Protein AF-W6JGZ3-F1 (afdb_monomer_lite)

Secondary structure (DSSP, 8-state):
-HHHHHHHHHHHHHHHHHHHHHHHHHHHHHHHT--HHHHHHHHHHHHHHHHHHHHHHHHHHHHHHHHHHHH--

pLDDT: mean 71.01, std 9.82, range [42.78, 82.12]

Structure (mmCIF, N/CA/C/O backbone):
data_AF-W6JGZ3-F1
#
_entry.id   AF-W6JGZ3-F1
#
loop_
_atom_site.group_PDB
_atom_site.id
_atom_site.type_symbol
_atom_site.label_atom_id
_atom_site.label_alt_id
_atom_site.label_comp_id
_atom_site.label_asym_id
_atom_site.label_entity_id
_atom_site.label_seq_id
_atom_site.pdbx_PDB_ins_code
_atom_site.Cartn_x
_atom_site.Cartn_y
_atom_site.Cartn_z
_atom_site.occupancy
_atom_site.B_iso_or_equiv
_atom_site.auth_seq_id
_atom_site.auth_comp_id
_atom_site.auth_asym_id
_atom_site.auth_atom_id
_atom_site.pdbx_PDB_model_num
ATOM 1 N N . MET A 1 1 ? -16.066 4.007 23.201 1.00 42.78 1 MET A N 1
ATOM 2 C CA . MET A 1 1 ? -16.374 4.295 21.778 1.00 42.78 1 MET A CA 1
ATOM 3 C C . MET A 1 1 ? -15.189 4.864 20.980 1.00 42.78 1 MET A C 1
ATOM 5 O O . MET A 1 1 ? -15.259 4.807 19.763 1.00 42.78 1 MET A O 1
ATOM 9 N N . ALA A 1 2 ? -14.085 5.309 21.604 1.00 44.34 2 ALA A N 1
ATOM 10 C CA . ALA A 1 2 ? -12.929 5.907 20.909 1.00 44.34 2 ALA A CA 1
ATOM 11 C C . ALA A 1 2 ? -12.194 4.978 19.910 1.00 44.34 2 ALA A C 1
ATOM 13 O O . ALA A 1 2 ? -11.810 5.412 18.831 1.00 44.34 2 ALA A O 1
ATOM 14 N N . TYR A 1 3 ? -12.092 3.678 20.212 1.00 46.78 3 TYR A N 1
ATOM 15 C CA . TYR A 1 3 ? -11.372 2.691 19.386 1.00 46.78 3 TYR A CA 1
ATOM 16 C C . TYR A 1 3 ? -11.908 2.538 17.949 1.00 46.78 3 TYR A C 1
ATOM 18 O O . TYR A 1 3 ? -11.166 2.231 17.019 1.00 46.78 3 TYR A O 1
ATOM 26 N N . LYS A 1 4 ? -13.213 2.767 17.752 1.00 49.94 4 LYS A N 1
ATOM 27 C CA . LYS A 1 4 ? -13.863 2.642 16.439 1.00 49.94 4 LYS A CA 1
ATOM 28 C C . LYS A 1 4 ? -13.472 3.791 15.505 1.00 49.94 4 LYS A C 1
ATOM 30 O O . LYS A 1 4 ? -13.324 3.576 14.307 1.00 49.94 4 LYS A O 1
ATOM 35 N N . THR A 1 5 ? -13.296 4.987 16.064 1.00 54.06 5 THR A N 1
ATOM 36 C CA . THR A 1 5 ? -12.953 6.202 15.319 1.00 54.06 5 THR A CA 1
ATOM 37 C C . THR A 1 5 ? -11.492 6.183 14.886 1.00 54.06 5 THR A C 1
ATOM 39 O O . THR A 1 5 ? -11.199 6.503 13.740 1.00 54.06 5 THR A O 1
ATOM 42 N N . GLU A 1 6 ? -10.587 5.712 15.749 1.00 53.34 6 GLU A N 1
ATOM 43 C CA . GLU A 1 6 ? -9.162 5.613 15.411 1.00 53.34 6 GLU A CA 1
ATOM 44 C C . GLU A 1 6 ? -8.909 4.592 14.299 1.00 53.34 6 GLU A C 1
ATOM 46 O O . GLU A 1 6 ? -8.268 4.916 13.303 1.00 53.34 6 GLU A O 1
ATOM 51 N N . ILE A 1 7 ? -9.509 3.399 14.384 1.00 60.41 7 ILE A N 1
ATOM 52 C CA . ILE A 1 7 ? -9.430 2.395 13.308 1.00 60.41 7 ILE A CA 1
ATOM 53 C C . ILE A 1 7 ? -9.982 2.938 11.990 1.00 60.41 7 ILE A C 1
ATOM 55 O O . ILE A 1 7 ? -9.412 2.670 10.936 1.00 60.41 7 ILE A O 1
ATOM 59 N N . SER A 1 8 ? -11.068 3.712 12.039 1.00 58.00 8 SER A N 1
ATOM 60 C CA . SER A 1 8 ? -11.662 4.310 10.843 1.00 58.00 8 SER A CA 1
ATOM 61 C C . SER A 1 8 ? -10.738 5.338 10.186 1.00 58.00 8 SER A C 1
ATOM 63 O O . SER A 1 8 ? -10.701 5.415 8.962 1.00 58.00 8 SER A O 1
ATOM 65 N N . ILE A 1 9 ? -9.981 6.105 10.976 1.00 64.44 9 ILE A N 1
ATOM 66 C CA . ILE A 1 9 ? -8.996 7.065 10.465 1.00 64.44 9 ILE A CA 1
ATOM 67 C C . ILE A 1 9 ? -7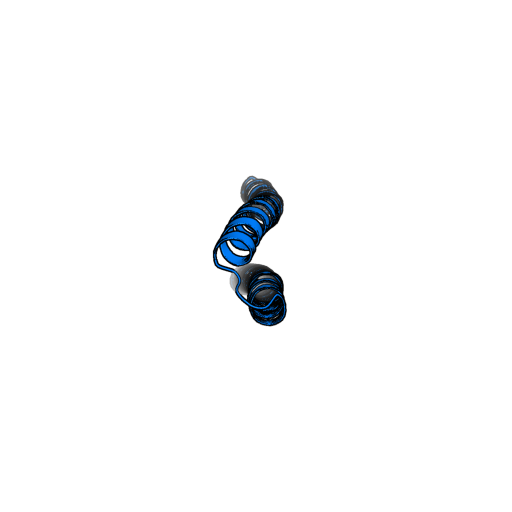.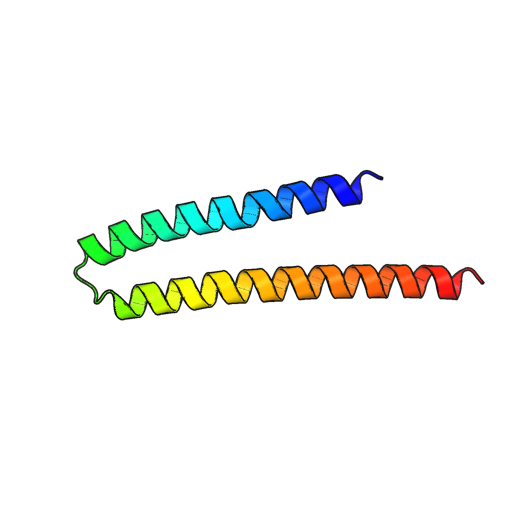814 6.319 9.843 1.00 64.44 9 ILE A C 1
ATOM 69 O O . ILE A 1 9 ? -7.433 6.636 8.719 1.00 64.44 9 ILE A O 1
ATOM 73 N N . TYR A 1 10 ? -7.290 5.279 10.502 1.00 62.47 10 TYR A N 1
ATOM 74 C CA . TYR A 1 10 ? -6.225 4.444 9.931 1.00 62.47 10 TYR A CA 1
ATOM 75 C C . TYR A 1 10 ? -6.663 3.756 8.630 1.00 62.47 10 TYR A C 1
ATOM 77 O O . TYR A 1 10 ? -5.893 3.714 7.676 1.00 62.47 10 TYR A O 1
ATOM 85 N N . LEU A 1 11 ? -7.915 3.302 8.536 1.00 63.72 11 LEU A N 1
ATOM 86 C CA . LEU A 1 11 ? -8.486 2.709 7.320 1.00 63.72 11 LEU A CA 1
ATOM 87 C C . LEU A 1 11 ? -8.551 3.669 6.126 1.00 63.72 11 LEU A C 1
ATOM 89 O O . LEU A 1 11 ? -8.552 3.201 4.993 1.00 63.72 11 LEU A O 1
ATOM 93 N N . ILE A 1 12 ? -8.599 4.981 6.363 1.00 67.19 12 ILE A N 1
ATOM 94 C CA . ILE A 1 12 ? -8.592 6.013 5.314 1.00 67.19 12 ILE A CA 1
ATOM 95 C C . ILE A 1 12 ? -7.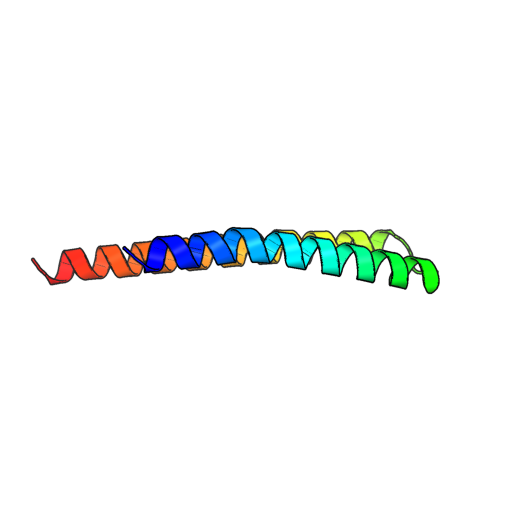162 6.497 5.039 1.00 67.19 12 ILE A C 1
ATOM 97 O O . ILE A 1 12 ? -6.797 6.748 3.891 1.00 67.19 12 ILE A O 1
ATOM 101 N N . LEU A 1 13 ? -6.326 6.585 6.074 1.00 71.06 13 LEU A N 1
ATOM 102 C CA . LEU A 1 13 ? -4.942 7.032 5.946 1.00 71.06 13 LEU A CA 1
ATOM 103 C C . LEU A 1 13 ? -4.080 6.015 5.183 1.00 71.06 13 LEU A C 1
ATOM 105 O O . LEU A 1 13 ? -3.276 6.406 4.345 1.00 71.06 13 LEU A O 1
ATOM 109 N N . ILE A 1 14 ? -4.269 4.716 5.433 1.00 73.12 14 ILE A N 1
ATOM 110 C CA . ILE A 1 14 ? -3.521 3.629 4.781 1.00 73.12 14 ILE A CA 1
ATOM 111 C C . ILE A 1 14 ? -3.662 3.656 3.248 1.00 73.12 14 ILE A C 1
ATOM 113 O O . ILE A 1 14 ? -2.630 3.657 2.575 1.00 73.12 14 ILE A O 1
ATOM 117 N N . PRO A 1 15 ? -4.874 3.712 2.655 1.00 69.81 15 PRO A N 1
ATOM 118 C CA . PRO A 1 15 ? -5.008 3.803 1.206 1.00 69.81 15 PRO A CA 1
ATOM 119 C C . PRO A 1 15 ? -4.478 5.131 0.660 1.00 69.81 15 PRO A C 1
ATOM 121 O O . PRO A 1 15 ? -3.881 5.134 -0.411 1.00 69.81 15 PRO A O 1
ATOM 124 N N . LEU A 1 16 ? -4.618 6.243 1.390 1.00 76.19 16 LEU A N 1
ATOM 125 C CA . LEU A 1 16 ? -4.100 7.541 0.948 1.00 76.19 16 LEU A CA 1
ATOM 126 C C . LEU A 1 16 ? -2.564 7.551 0.871 1.00 76.19 16 LEU A C 1
ATOM 128 O O . LEU A 1 16 ? -1.990 7.994 -0.124 1.00 76.19 16 LEU A O 1
ATOM 132 N N . VAL A 1 17 ? -1.902 6.996 1.889 1.00 77.81 17 VAL A N 1
ATOM 133 C CA . VAL A 1 17 ? -0.447 6.805 1.908 1.00 77.81 17 VAL A CA 1
ATOM 134 C C . VAL A 1 17 ? -0.030 5.817 0.819 1.00 77.81 17 VAL A C 1
ATOM 136 O O . VAL A 1 17 ? 0.893 6.113 0.069 1.00 77.81 17 VAL A O 1
ATOM 139 N N . GLY A 1 18 ? -0.747 4.703 0.650 1.00 77.31 18 GLY A N 1
ATOM 140 C CA . GLY A 1 18 ? -0.471 3.723 -0.404 1.00 77.31 18 GLY A CA 1
ATOM 141 C C . GLY A 1 18 ? -0.552 4.310 -1.818 1.00 77.31 18 GLY A C 1
ATOM 142 O O . GLY A 1 18 ? 0.325 4.052 -2.641 1.00 77.31 18 GLY A O 1
ATOM 143 N N . VAL A 1 19 ? -1.549 5.158 -2.090 1.00 77.12 19 VAL A N 1
ATOM 144 C CA . VAL A 1 19 ? -1.700 5.859 -3.377 1.00 77.12 19 VAL A CA 1
ATOM 145 C C . VAL A 1 19 ? -0.561 6.856 -3.603 1.00 77.12 19 VAL A C 1
ATOM 147 O O . VAL A 1 19 ? 0.024 6.871 -4.686 1.00 77.12 19 VAL A O 1
ATOM 150 N N . MET A 1 20 ? -0.205 7.653 -2.590 1.00 80.75 20 MET A N 1
ATOM 151 C CA . MET A 1 20 ? 0.913 8.602 -2.674 1.00 80.75 20 MET A CA 1
ATOM 152 C C . MET A 1 20 ? 2.244 7.882 -2.921 1.00 80.75 20 MET A C 1
ATOM 154 O O . MET A 1 20 ? 2.975 8.242 -3.843 1.00 80.75 20 MET A O 1
ATOM 158 N N . THR A 1 21 ? 2.544 6.832 -2.152 1.00 80.81 21 THR A N 1
ATOM 159 C CA . THR A 1 21 ? 3.760 6.027 -2.327 1.00 80.81 21 THR A CA 1
ATOM 160 C C . THR A 1 21 ? 3.794 5.384 -3.708 1.00 80.81 21 THR A C 1
ATOM 162 O O . THR A 1 21 ? 4.813 5.452 -4.388 1.00 80.81 21 THR A O 1
ATOM 165 N N . GLY A 1 22 ? 2.668 4.841 -4.167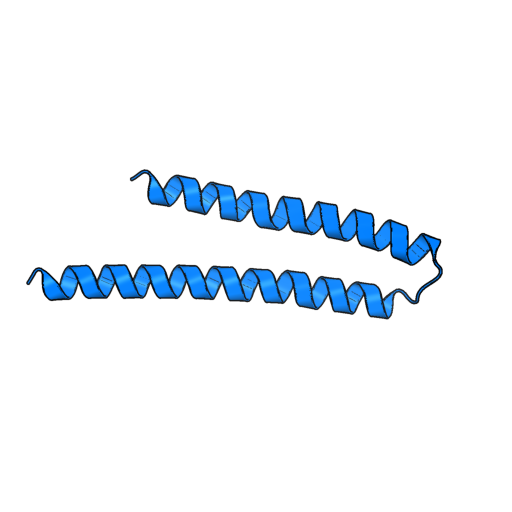 1.00 76.81 22 GLY A N 1
ATOM 166 C CA . GLY A 1 22 ? 2.531 4.257 -5.492 1.00 76.81 22 GLY A CA 1
ATOM 167 C C . GLY A 1 22 ? 2.812 5.233 -6.638 1.00 76.81 22 GLY A C 1
ATOM 168 O O . GLY A 1 22 ? 3.535 4.889 -7.568 1.00 76.81 22 GLY A O 1
ATOM 169 N N . LEU A 1 23 ? 2.303 6.465 -6.555 1.00 79.06 23 LEU A N 1
ATOM 170 C CA . LEU A 1 23 ? 2.561 7.534 -7.531 1.00 79.06 23 LEU A CA 1
ATOM 171 C C . LEU A 1 23 ? 4.038 7.946 -7.574 1.00 79.06 23 LEU A C 1
ATOM 173 O O . LEU A 1 23 ? 4.599 8.119 -8.656 1.00 79.06 23 LEU A O 1
ATOM 177 N N . ILE A 1 24 ? 4.680 8.072 -6.409 1.00 82.12 24 ILE A N 1
ATOM 178 C CA . ILE A 1 24 ? 6.104 8.425 -6.311 1.00 82.12 24 ILE A CA 1
ATOM 179 C C . ILE A 1 24 ? 6.969 7.296 -6.880 1.00 82.12 24 ILE A C 1
ATOM 181 O O . ILE A 1 24 ? 7.869 7.549 -7.682 1.00 82.12 24 ILE A O 1
ATOM 185 N N . SER A 1 25 ? 6.672 6.047 -6.516 1.00 77.31 25 SER A N 1
ATOM 186 C CA . SER A 1 25 ? 7.360 4.874 -7.052 1.00 77.31 25 SER A CA 1
ATOM 187 C C . SER A 1 25 ? 7.163 4.742 -8.560 1.00 77.31 25 SER A C 1
ATOM 189 O O . SER A 1 25 ? 8.129 4.437 -9.251 1.00 77.31 25 SER A O 1
ATOM 191 N N . TYR A 1 26 ? 5.971 5.036 -9.087 1.00 75.00 26 TYR A N 1
ATOM 192 C CA . TYR A 1 26 ? 5.715 5.035 -10.529 1.00 75.00 26 TYR A CA 1
ATOM 193 C C . TYR A 1 26 ? 6.601 6.045 -11.257 1.00 75.00 26 TYR A C 1
ATOM 195 O O . TYR A 1 26 ? 7.292 5.701 -12.217 1.00 75.00 26 TYR A O 1
ATOM 203 N N . GLY A 1 27 ? 6.624 7.286 -10.760 1.00 77.88 27 GLY A N 1
ATOM 204 C CA . GLY A 1 27 ? 7.460 8.349 -11.308 1.00 77.88 27 GLY A CA 1
ATOM 205 C C . GLY A 1 27 ? 8.938 7.962 -11.315 1.00 77.88 27 GLY A C 1
ATOM 206 O O . GLY A 1 27 ? 9.599 8.101 -12.342 1.00 77.88 27 GLY A O 1
ATOM 207 N N . ALA A 1 28 ? 9.439 7.405 -10.209 1.00 79.62 28 ALA A N 1
ATOM 208 C CA . ALA A 1 28 ? 10.821 6.944 -10.097 1.00 79.62 28 ALA A CA 1
ATOM 209 C C . ALA A 1 28 ? 11.138 5.780 -11.054 1.00 79.62 28 ALA A C 1
ATOM 211 O O . ALA A 1 28 ? 12.155 5.817 -11.743 1.00 79.62 28 ALA A O 1
ATOM 212 N N . TYR A 1 29 ? 10.261 4.777 -11.154 1.00 75.50 29 TYR A N 1
ATOM 213 C CA . TYR A 1 29 ? 10.437 3.638 -12.064 1.00 75.50 29 TYR A CA 1
ATOM 214 C C . TYR A 1 29 ? 10.498 4.078 -13.529 1.00 75.50 29 TYR A C 1
ATOM 216 O O . TYR A 1 29 ? 11.366 3.626 -14.280 1.00 75.50 29 TYR A O 1
ATOM 224 N N . ARG A 1 30 ? 9.625 5.014 -13.916 1.00 75.56 30 ARG A N 1
ATOM 225 C CA . ARG A 1 30 ? 9.591 5.587 -15.264 1.00 75.56 30 ARG A CA 1
ATOM 226 C C . ARG A 1 30 ? 10.830 6.431 -15.571 1.00 75.56 30 ARG A C 1
ATOM 228 O O . ARG A 1 30 ? 11.310 6.407 -16.699 1.00 75.56 30 ARG A O 1
ATOM 235 N N . LEU A 1 31 ? 11.376 7.130 -14.575 1.00 78.56 31 LEU A N 1
ATOM 236 C CA . LEU A 1 31 ? 12.628 7.891 -14.681 1.00 78.56 31 LEU A CA 1
ATOM 237 C C . LEU A 1 31 ? 13.860 6.998 -14.888 1.00 78.56 31 LEU A C 1
ATOM 239 O O . LEU A 1 31 ? 14.787 7.399 -15.583 1.00 78.56 31 LEU A O 1
ATOM 243 N N . ILE A 1 32 ? 13.868 5.794 -14.309 1.00 80.75 32 ILE A N 1
ATOM 244 C CA . ILE A 1 32 ? 14.988 4.842 -14.414 1.00 80.75 32 ILE A CA 1
ATOM 245 C C . ILE A 1 32 ? 14.840 3.935 -15.658 1.00 80.75 32 ILE A C 1
ATOM 247 O O . ILE A 1 32 ? 15.764 3.209 -16.015 1.00 80.75 32 ILE A O 1
ATOM 251 N N . GLY A 1 33 ? 13.701 3.989 -16.361 1.00 77.81 33 GLY A N 1
ATOM 252 C CA . GLY A 1 33 ? 13.452 3.201 -17.576 1.00 77.81 33 GLY A CA 1
ATOM 253 C C . GLY A 1 33 ? 13.159 1.722 -17.310 1.00 77.81 33 GLY A C 1
ATOM 254 O O . GLY A 1 33 ? 13.351 0.886 -18.192 1.00 77.81 33 GLY A O 1
ATOM 255 N N . TYR A 1 34 ? 12.715 1.381 -16.098 1.00 74.12 34 TYR A N 1
ATOM 256 C CA . TYR A 1 34 ? 12.335 0.011 -15.759 1.00 74.12 34 TYR A CA 1
ATOM 257 C C . TYR A 1 34 ? 11.020 -0.401 -16.442 1.00 74.12 34 TYR A C 1
ATOM 259 O O . TYR A 1 34 ? 10.150 0.441 -16.674 1.00 74.12 34 TYR A O 1
ATOM 267 N N . PRO A 1 35 ? 10.827 -1.703 -16.726 1.00 75.94 35 PRO A N 1
ATOM 268 C CA . PRO A 1 35 ? 9.592 -2.200 -17.313 1.00 75.94 35 PRO A CA 1
ATOM 269 C C . PRO A 1 35 ? 8.400 -2.031 -16.359 1.00 75.94 35 PRO A C 1
ATOM 271 O O . PRO A 1 35 ? 8.448 -2.417 -15.188 1.00 75.94 35 PRO A O 1
ATOM 274 N N . GLU A 1 36 ? 7.295 -1.522 -16.907 1.00 72.06 36 GLU A N 1
ATOM 275 C CA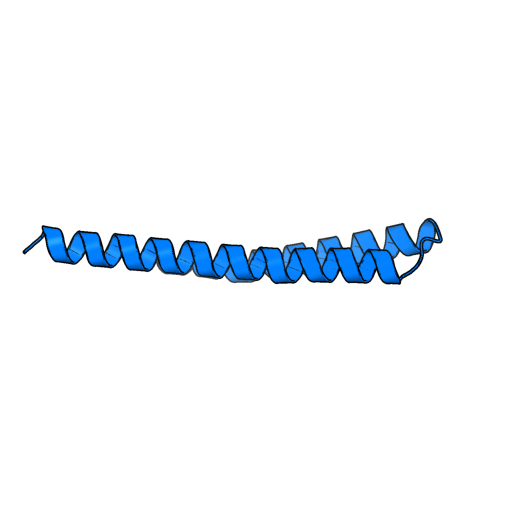 . GLU A 1 36 ? 6.024 -1.254 -16.211 1.00 72.06 36 GLU A CA 1
ATOM 276 C C . GLU A 1 36 ? 5.462 -2.497 -15.483 1.00 72.06 36 GLU A C 1
ATOM 278 O O . GLU A 1 36 ? 4.766 -2.382 -14.475 1.00 72.06 36 GLU A O 1
ATOM 283 N N . SER A 1 37 ? 5.803 -3.705 -15.946 1.00 71.00 37 SER A N 1
ATOM 284 C CA . SER A 1 37 ? 5.347 -4.978 -15.372 1.00 71.00 37 SER A CA 1
ATOM 285 C C . SER A 1 37 ? 5.817 -5.210 -13.933 1.00 71.00 37 SER A C 1
ATOM 287 O O . SER A 1 37 ? 5.058 -5.740 -13.122 1.00 71.00 37 SER A O 1
ATOM 289 N N . ILE A 1 38 ? 7.037 -4.786 -13.589 1.00 72.69 38 ILE A N 1
ATOM 290 C CA . ILE A 1 38 ? 7.585 -4.923 -12.230 1.00 72.69 38 ILE A CA 1
ATOM 291 C C . ILE A 1 38 ? 6.856 -3.972 -11.279 1.00 72.69 38 ILE A C 1
ATOM 293 O O . ILE A 1 38 ? 6.501 -4.352 -10.164 1.00 72.69 38 ILE A O 1
ATOM 297 N N . PHE A 1 39 ? 6.565 -2.757 -11.745 1.00 73.19 39 PHE A N 1
ATOM 298 C CA . PHE A 1 39 ? 5.822 -1.766 -10.977 1.00 73.19 39 PHE A CA 1
ATOM 299 C C . PHE A 1 39 ? 4.397 -2.238 -10.647 1.00 73.19 39 PHE A C 1
ATOM 301 O O . PHE A 1 39 ? 3.970 -2.157 -9.493 1.00 73.19 39 PHE A O 1
ATOM 308 N N . VAL A 1 40 ? 3.680 -2.796 -11.629 1.00 73.25 40 VAL A N 1
ATOM 309 C CA . VAL A 1 40 ? 2.329 -3.346 -11.420 1.00 73.25 40 VAL A CA 1
ATOM 310 C C . VAL A 1 40 ? 2.349 -4.495 -10.409 1.00 73.25 40 VAL A C 1
ATOM 312 O O . VAL A 1 40 ? 1.478 -4.554 -9.544 1.00 73.25 40 VAL A O 1
ATOM 315 N N . LEU A 1 41 ? 3.363 -5.363 -10.455 1.00 73.56 41 LEU A N 1
ATOM 316 C CA . LEU A 1 41 ? 3.556 -6.448 -9.487 1.00 73.56 41 LEU A CA 1
ATOM 317 C C . LEU A 1 41 ? 3.721 -5.920 -8.056 1.00 73.56 41 LEU A C 1
ATOM 319 O O . LEU A 1 41 ? 3.044 -6.393 -7.142 1.00 73.56 41 LEU A O 1
ATOM 323 N N . PHE A 1 42 ? 4.564 -4.903 -7.864 1.00 74.25 42 PHE A N 1
ATOM 324 C CA . PHE A 1 42 ? 4.745 -4.256 -6.562 1.00 74.25 42 PHE A CA 1
ATOM 325 C C . PHE A 1 42 ? 3.460 -3.597 -6.056 1.00 74.25 42 PHE A C 1
ATOM 327 O O . PHE A 1 42 ? 3.105 -3.770 -4.890 1.00 74.25 42 PHE A O 1
ATOM 334 N N . MET A 1 43 ? 2.730 -2.897 -6.927 1.00 75.75 43 MET A N 1
ATOM 335 C CA . MET A 1 43 ? 1.435 -2.309 -6.577 1.00 75.75 43 MET A CA 1
ATOM 336 C C . MET A 1 43 ? 0.408 -3.370 -6.189 1.00 75.75 43 MET A C 1
ATOM 338 O O . MET A 1 43 ? -0.301 -3.217 -5.198 1.00 75.75 43 MET A O 1
ATOM 342 N N . MET A 1 44 ? 0.356 -4.475 -6.927 1.00 78.00 44 MET A N 1
ATOM 343 C CA . MET A 1 44 ? -0.566 -5.571 -6.659 1.00 78.00 44 MET A CA 1
ATOM 344 C C . MET A 1 44 ? -0.261 -6.232 -5.309 1.00 78.00 44 MET A C 1
ATOM 346 O O . MET A 1 44 ? -1.184 -6.457 -4.531 1.00 78.00 44 MET A O 1
ATOM 350 N N . ILE A 1 45 ? 1.018 -6.445 -4.976 1.00 78.25 45 ILE A N 1
ATOM 351 C CA . ILE A 1 45 ? 1.446 -6.958 -3.664 1.00 78.25 45 ILE A CA 1
ATOM 352 C C . ILE A 1 45 ? 1.125 -5.963 -2.544 1.00 78.25 45 ILE A C 1
ATOM 354 O O . ILE A 1 45 ? 0.646 -6.378 -1.494 1.00 78.25 45 ILE A O 1
ATOM 358 N N . ALA A 1 46 ? 1.353 -4.664 -2.744 1.00 76.75 46 ALA A N 1
ATOM 359 C CA . ALA A 1 46 ? 1.086 -3.648 -1.726 1.00 76.75 46 ALA A CA 1
ATOM 360 C C . ALA A 1 46 ? -0.414 -3.525 -1.412 1.00 76.75 46 ALA A C 1
ATOM 362 O O . ALA A 1 46 ? -0.805 -3.505 -0.244 1.00 76.75 46 ALA A O 1
ATOM 363 N N . VAL A 1 47 ? -1.262 -3.505 -2.445 1.00 78.38 47 VAL A N 1
ATOM 364 C CA . VAL A 1 47 ? -2.722 -3.441 -2.295 1.00 78.38 47 VAL A CA 1
ATOM 365 C C . VAL A 1 47 ? -3.249 -4.713 -1.633 1.00 78.38 47 VAL A C 1
ATOM 367 O O . VAL A 1 47 ? -3.942 -4.630 -0.618 1.00 78.38 47 VAL A O 1
ATOM 370 N N . TRP A 1 48 ? -2.884 -5.893 -2.144 1.00 79.56 48 TRP A N 1
ATOM 371 C CA . TRP A 1 48 ? -3.318 -7.163 -1.555 1.00 79.56 48 TRP A CA 1
ATOM 372 C C . TRP A 1 48 ? -2.760 -7.377 -0.145 1.00 79.56 48 TRP A C 1
ATOM 374 O O . TRP A 1 48 ? -3.484 -7.830 0.739 1.00 79.56 48 TRP A O 1
ATOM 384 N N . GLY A 1 49 ? -1.507 -6.995 0.101 1.00 79.56 49 GLY A N 1
ATOM 385 C CA . GLY A 1 49 ? -0.874 -7.053 1.417 1.00 79.56 49 GLY A CA 1
ATOM 386 C C . GLY A 1 49 ? -1.579 -6.161 2.439 1.00 79.56 49 GLY A C 1
ATOM 387 O O . GLY A 1 49 ? -1.862 -6.608 3.553 1.00 79.56 49 GLY A O 1
ATOM 388 N N . GLY A 1 50 ? -1.946 -4.937 2.050 1.00 76.94 50 GLY A N 1
ATOM 389 C CA . GLY A 1 50 ? -2.721 -4.023 2.891 1.00 76.94 50 GLY A CA 1
ATOM 390 C C . GLY A 1 50 ? -4.111 -4.563 3.240 1.00 76.94 50 GLY A C 1
ATOM 391 O O . GLY A 1 50 ? -4.524 -4.508 4.400 1.00 76.94 50 GLY A O 1
ATOM 392 N N . VAL A 1 51 ? -4.814 -5.152 2.266 1.00 77.88 51 VAL A N 1
ATOM 393 C CA . VAL A 1 51 ? -6.135 -5.769 2.479 1.00 77.88 51 VAL A CA 1
ATOM 394 C C . VAL A 1 51 ? -6.046 -6.965 3.432 1.00 77.88 51 VAL A C 1
ATOM 396 O O . VAL A 1 51 ? -6.841 -7.061 4.370 1.00 77.88 51 VAL A O 1
ATOM 399 N N . CYS A 1 52 ? -5.060 -7.848 3.251 1.00 78.31 52 CYS A N 1
ATOM 400 C CA . CYS A 1 52 ? -4.843 -9.000 4.129 1.00 78.31 52 CYS A CA 1
ATOM 401 C C . CYS A 1 52 ? -4.564 -8.580 5.580 1.00 78.31 52 CYS A C 1
ATOM 403 O O . CYS A 1 52 ? -5.121 -9.169 6.509 1.00 78.31 52 CYS A O 1
ATOM 405 N N . LEU A 1 53 ? -3.758 -7.534 5.787 1.00 76.81 53 LEU A N 1
ATOM 406 C CA . LEU A 1 53 ? -3.487 -6.992 7.120 1.00 76.81 53 LEU A CA 1
ATOM 407 C C . LEU A 1 53 ? -4.750 -6.417 7.771 1.00 76.81 53 LEU A C 1
ATOM 409 O O . LEU A 1 53 ? -5.030 -6.719 8.932 1.00 76.81 53 LEU A O 1
ATOM 413 N N . ALA A 1 54 ? -5.550 -5.648 7.029 1.00 72.44 54 ALA A N 1
ATOM 414 C CA . ALA A 1 54 ? -6.796 -5.081 7.544 1.00 72.44 54 ALA A CA 1
ATOM 415 C C . ALA A 1 54 ? -7.795 -6.174 7.964 1.00 72.44 54 ALA A C 1
ATOM 417 O O . ALA A 1 54 ? -8.350 -6.126 9.066 1.00 72.44 54 ALA A O 1
ATOM 418 N N . LEU A 1 55 ? -7.979 -7.199 7.127 1.00 77.50 55 LEU A N 1
ATOM 419 C CA . LEU A 1 55 ? -8.845 -8.340 7.436 1.00 77.50 55 LEU A CA 1
ATOM 420 C C . LEU A 1 55 ? -8.332 -9.152 8.634 1.00 77.50 55 LEU A C 1
ATOM 422 O O . LEU A 1 55 ? -9.133 -9.565 9.479 1.00 77.50 55 LEU A O 1
ATOM 426 N N . GLY A 1 56 ? -7.015 -9.344 8.750 1.00 78.75 56 GLY A N 1
ATOM 427 C CA . GLY A 1 56 ? -6.387 -10.028 9.881 1.00 78.75 56 GLY A CA 1
ATOM 428 C C . GLY A 1 56 ? -6.600 -9.290 11.204 1.00 78.75 56 GLY A C 1
ATOM 429 O O . GLY A 1 56 ? -7.015 -9.892 12.199 1.00 78.75 56 GLY A O 1
ATOM 430 N N . VAL A 1 57 ? -6.408 -7.970 11.212 1.00 76.50 57 VAL A N 1
ATOM 431 C CA . VAL A 1 57 ? -6.642 -7.124 12.391 1.00 76.50 57 VAL A CA 1
ATOM 432 C C . VAL A 1 57 ? -8.124 -7.124 12.773 1.00 76.50 57 VAL A C 1
ATOM 434 O O . VAL A 1 57 ? -8.453 -7.386 13.930 1.00 76.50 57 VAL A O 1
ATOM 437 N N . CYS A 1 58 ? -9.042 -6.936 11.818 1.00 74.25 58 CYS A N 1
ATOM 438 C CA . CYS A 1 58 ? -10.482 -6.999 12.085 1.00 74.25 58 CYS A CA 1
ATOM 439 C C . CYS A 1 58 ? -10.921 -8.351 12.667 1.00 74.25 58 CYS A C 1
ATOM 441 O O . CYS A 1 58 ? -11.734 -8.384 13.596 1.00 74.25 58 CYS A O 1
ATOM 443 N N . SER A 1 59 ? -10.378 -9.456 12.153 1.00 77.06 59 SER A N 1
ATOM 444 C CA . SER A 1 59 ? -10.686 -10.806 12.640 1.00 77.06 59 SER A CA 1
ATOM 445 C C . SER A 1 59 ? -10.151 -11.031 14.054 1.00 77.06 59 SER A C 1
ATOM 447 O O . SER A 1 59 ? -10.871 -11.539 14.912 1.00 77.06 59 SER A O 1
ATOM 449 N N . THR A 1 60 ? -8.931 -10.570 14.334 1.00 79.12 60 THR A N 1
ATOM 450 C CA . THR A 1 60 ? -8.300 -10.674 15.660 1.00 79.12 60 THR A CA 1
ATOM 451 C C . THR A 1 60 ? -9.065 -9.868 16.708 1.00 79.12 60 THR A C 1
ATOM 453 O O . THR A 1 60 ? -9.332 -10.365 17.799 1.00 79.12 60 THR A O 1
ATOM 456 N N . ILE A 1 61 ? -9.500 -8.652 16.366 1.00 77.12 61 ILE A N 1
ATOM 457 C CA . ILE A 1 61 ? -10.316 -7.804 17.247 1.00 77.12 61 ILE A CA 1
ATOM 458 C C . ILE A 1 61 ? -11.670 -8.456 17.530 1.00 77.12 61 ILE A C 1
ATOM 460 O O . ILE A 1 61 ? -12.103 -8.482 18.682 1.00 77.12 61 ILE A O 1
ATOM 464 N N . ARG A 1 62 ? -12.348 -8.989 16.502 1.00 76.88 62 ARG A N 1
ATOM 465 C CA . ARG A 1 62 ? -13.618 -9.712 16.686 1.00 76.88 62 ARG A CA 1
ATOM 466 C C . ARG A 1 62 ? -13.439 -10.925 17.597 1.00 76.88 62 ARG A C 1
ATOM 468 O O . ARG A 1 62 ? -14.240 -11.099 18.510 1.00 76.88 62 ARG A O 1
ATOM 475 N N . CYS A 1 63 ? -12.368 -11.692 17.401 1.00 73.75 63 CYS A N 1
ATOM 476 C CA . CYS A 1 63 ? -12.035 -12.854 18.222 1.00 73.75 63 CYS A CA 1
ATOM 477 C C . CYS A 1 63 ? -11.761 -12.469 19.687 1.00 73.75 63 CYS A C 1
ATOM 479 O O . CYS A 1 63 ? -12.337 -13.058 20.599 1.00 73.75 63 CYS A O 1
ATOM 481 N N . LEU A 1 64 ? -10.958 -11.427 19.931 1.00 74.62 64 LEU A N 1
ATOM 482 C CA . LEU A 1 64 ? -10.692 -10.905 21.277 1.00 74.62 64 LEU A CA 1
ATOM 483 C C . LEU A 1 64 ? -11.962 -10.401 21.965 1.00 74.62 64 LEU A C 1
ATOM 485 O O . LEU A 1 64 ? -12.143 -10.624 23.160 1.00 74.62 64 LEU A O 1
ATOM 489 N N . LYS A 1 65 ? -12.850 -9.738 21.217 1.00 69.31 65 LYS A N 1
ATOM 490 C CA . LYS A 1 65 ? -14.113 -9.226 21.750 1.00 69.31 65 LYS A CA 1
ATOM 491 C C . LYS A 1 65 ? -15.063 -10.363 22.137 1.00 69.31 65 LYS A C 1
ATOM 493 O O . LYS A 1 65 ? -15.584 -10.338 23.246 1.00 69.31 65 LYS A O 1
ATOM 498 N N . GLN A 1 66 ? -15.195 -11.384 21.286 1.00 69.75 66 GLN A N 1
ATOM 499 C CA . GLN A 1 66 ? -15.985 -12.580 21.595 1.00 69.75 66 GLN A CA 1
ATOM 500 C C . GLN A 1 66 ? -15.416 -13.364 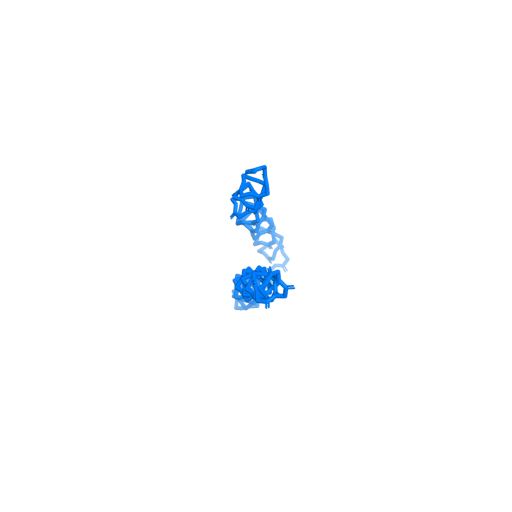22.780 1.00 69.75 66 GLN A C 1
ATOM 502 O O . GLN A 1 66 ? -16.172 -13.777 23.650 1.00 69.75 66 GLN A O 1
ATOM 507 N N . LYS A 1 67 ? -14.088 -13.533 22.864 1.00 66.56 67 LYS A N 1
ATOM 508 C CA . LYS A 1 67 ? -13.457 -14.190 24.019 1.00 66.56 67 LYS A CA 1
ATOM 509 C C . LYS A 1 67 ? -13.717 -13.459 25.334 1.00 66.56 67 LYS A C 1
ATOM 511 O O . LYS A 1 67 ? -13.827 -14.115 26.361 1.00 66.56 67 LYS A O 1
ATOM 516 N N . LYS A 1 68 ? -13.797 -12.126 25.308 1.00 60.78 68 LYS A N 1
ATOM 517 C CA . LYS A 1 68 ? -14.092 -11.326 26.500 1.00 60.78 68 LYS A CA 1
ATOM 518 C C . LYS A 1 68 ? -15.540 -11.490 26.959 1.00 60.78 68 LYS A C 1
ATOM 520 O O . LYS A 1 68 ? -15.754 -11.683 28.143 1.00 60.78 68 LYS A O 1
ATOM 525 N N . GLU A 1 69 ? -16.502 -11.474 26.034 1.00 60.03 69 GLU A N 1
ATOM 526 C CA . GLU A 1 69 ? -17.924 -11.695 26.361 1.00 60.03 69 GLU A CA 1
ATOM 527 C C . GLU A 1 69 ? -18.188 -13.100 26.924 1.00 60.03 69 GLU A C 1
ATOM 529 O O . GLU A 1 69 ? -19.042 -13.261 27.786 1.00 60.03 69 GLU A O 1
ATOM 534 N N . LEU A 1 70 ? -17.425 -14.107 26.491 1.00 59.00 70 LEU A N 1
ATOM 535 C CA . LEU A 1 70 ? -17.590 -15.497 26.935 1.00 59.00 70 LEU A CA 1
ATOM 536 C C . LEU A 1 70 ? -16.962 -15.788 28.310 1.00 59.00 70 LEU A C 1
ATOM 538 O O . LEU A 1 70 ? -17.318 -16.774 28.935 1.00 59.00 70 LEU A O 1
ATOM 542 N N . ASN A 1 71 ? -16.018 -14.960 28.766 1.00 57.25 71 ASN A N 1
ATOM 543 C CA . ASN A 1 71 ? -15.324 -15.130 30.051 1.00 57.25 71 ASN A CA 1
ATOM 544 C C . ASN A 1 71 ? -15.931 -14.280 31.185 1.00 57.25 71 ASN A C 1
ATOM 546 O O . ASN A 1 71 ? -15.496 -14.392 32.326 1.00 57.25 71 ASN A O 1
ATOM 550 N N . ASP A 1 72 ? -16.885 -13.404 30.858 1.00 52.31 72 ASP A N 1
ATOM 551 C CA . ASP A 1 72 ? -17.651 -12.579 31.808 1.00 52.31 72 ASP A CA 1
ATOM 552 C C . ASP A 1 72 ? -19.016 -13.221 32.166 1.00 52.31 72 ASP A C 1
ATOM 554 O O . ASP A 1 72 ? -19.784 -12.647 32.934 1.00 52.31 72 ASP A O 1
ATOM 558 N N . THR A 1 73 ? -19.325 -14.401 31.603 1.00 46.75 73 THR A N 1
ATOM 559 C CA . THR A 1 73 ? -20.488 -15.252 31.944 1.00 46.75 73 THR A CA 1
ATOM 560 C C . THR A 1 73 ? -20.033 -16.434 32.789 1.00 46.75 73 THR A C 1
ATOM 562 O O . THR A 1 73 ? -20.760 -16.788 33.741 1.00 46.75 73 THR A O 1
#

Radius of gyration: 17.87 Å; chains: 1; bounding box: 36×24×50 Å

Sequence (73 aa):
MAYKTEISIYLILIPLVGVMTGLISYGAYRLIGYPESIFVLFMMIAVWGGVCLALGVCSTIRCLKQKKELNDT

Foldseek 3Di:
DVVVVVLVVCVVVLVVVLVVVLVVVVVVCVVVVHDVVVSVVVSVCSVVVVVVVNVVVVVVVVVVVVVVVVVVD

Organism: NCBI:txid397884